Protein AF-A0A399SJK2-F1 (afdb_monomer_lite)

Structure (mmCIF, N/CA/C/O backbone):
data_AF-A0A399SJK2-F1
#
_entry.id   AF-A0A399SJK2-F1
#
loop_
_atom_site.group_PDB
_atom_site.id
_atom_site.type_symbol
_atom_site.label_atom_id
_atom_site.label_alt_id
_atom_site.label_comp_id
_atom_site.label_asym_id
_atom_site.label_entity_id
_atom_site.label_seq_id
_atom_site.pdbx_PDB_ins_code
_atom_site.Cartn_x
_atom_site.Cartn_y
_atom_site.Cartn_z
_atom_site.occupancy
_atom_site.B_iso_or_equiv
_atom_site.auth_seq_id
_atom_site.auth_comp_id
_atom_site.auth_asym_id
_atom_site.auth_atom_id
_atom_site.pdbx_PDB_model_num
ATOM 1 N N . MET A 1 1 ? -1.107 25.586 19.077 1.00 67.75 1 MET A N 1
ATOM 2 C CA . MET A 1 1 ? -0.225 24.403 19.122 1.00 67.75 1 MET A CA 1
ATOM 3 C C . MET A 1 1 ? -1.052 23.251 18.595 1.00 67.75 1 MET A C 1
ATOM 5 O O . MET A 1 1 ? -2.118 23.043 19.150 1.00 67.75 1 MET A O 1
ATOM 9 N N . ILE A 1 2 ? -0.652 22.629 17.486 1.00 68.50 2 ILE A N 1
ATOM 10 C CA . ILE A 1 2 ? -1.351 21.454 16.940 1.00 68.50 2 ILE A CA 1
ATOM 11 C C . ILE A 1 2 ? -0.840 20.234 17.711 1.00 68.50 2 ILE A C 1
ATOM 13 O O . ILE A 1 2 ? 0.378 20.086 17.837 1.00 68.50 2 ILE A O 1
ATOM 17 N N . ASP A 1 3 ? -1.735 19.411 18.255 1.00 76.12 3 ASP A N 1
ATOM 18 C CA . ASP A 1 3 ? -1.359 18.152 18.900 1.00 76.12 3 ASP A CA 1
ATOM 19 C C . ASP A 1 3 ? -0.987 17.110 17.827 1.00 76.12 3 ASP A C 1
ATOM 21 O O . ASP A 1 3 ? -1.553 17.088 16.735 1.00 76.12 3 ASP A O 1
ATOM 25 N N . ALA A 1 4 ? -0.029 16.222 18.097 1.00 71.19 4 ALA A N 1
ATOM 26 C CA . ALA A 1 4 ? 0.319 15.155 17.152 1.00 71.19 4 ALA A CA 1
ATOM 27 C C . ALA A 1 4 ? -0.859 14.189 16.892 1.00 71.19 4 ALA A C 1
ATOM 29 O O . ALA A 1 4 ? -0.954 13.592 15.814 1.00 71.19 4 ALA A O 1
ATOM 30 N N . ALA A 1 5 ? -1.777 14.060 17.852 1.00 71.62 5 ALA A N 1
ATOM 31 C CA . ALA A 1 5 ? -3.042 13.361 17.691 1.00 71.62 5 ALA A CA 1
ATOM 32 C C . ALA A 1 5 ? -3.960 14.059 16.675 1.00 71.62 5 ALA A C 1
ATOM 34 O O . ALA A 1 5 ? -4.609 13.363 15.899 1.00 71.62 5 ALA A O 1
ATOM 35 N N . ASP A 1 6 ? -3.940 15.396 16.584 1.00 74.75 6 ASP A N 1
ATOM 36 C CA . ASP A 1 6 ? -4.711 16.156 15.583 1.00 74.75 6 ASP A CA 1
ATOM 37 C C . ASP A 1 6 ? -4.210 15.901 14.148 1.00 74.75 6 ASP A C 1
ATOM 39 O O . ASP A 1 6 ? -4.944 16.081 13.178 1.00 74.75 6 ASP A O 1
ATOM 43 N N . LEU A 1 7 ? -2.954 15.461 14.000 1.00 76.75 7 LEU A N 1
ATOM 44 C CA . LEU A 1 7 ? -2.341 15.089 12.718 1.00 76.75 7 LEU A CA 1
ATOM 45 C C . LEU A 1 7 ? -2.522 13.605 12.372 1.00 76.75 7 LEU A C 1
ATOM 47 O O . LEU A 1 7 ? -2.056 13.147 11.326 1.00 76.75 7 LEU A O 1
ATOM 51 N N . THR A 1 8 ? -3.173 12.833 13.243 1.00 82.56 8 THR A N 1
ATOM 52 C CA . THR A 1 8 ? -3.326 11.390 13.079 1.00 82.56 8 THR A CA 1
ATOM 53 C C . THR A 1 8 ? -4.788 11.041 12.835 1.00 82.56 8 THR A C 1
ATOM 55 O O . THR A 1 8 ? -5.594 10.990 13.757 1.00 82.56 8 THR A O 1
ATOM 58 N N . LEU A 1 9 ? -5.126 10.723 11.583 1.00 84.25 9 LEU A N 1
ATOM 59 C CA . LEU A 1 9 ? -6.450 10.200 11.236 1.00 84.25 9 LEU A CA 1
ATOM 60 C C . LEU A 1 9 ? -6.772 8.924 12.038 1.00 84.25 9 LEU A C 1
ATOM 62 O O . LEU A 1 9 ? -5.869 8.092 12.204 1.00 84.25 9 LEU A O 1
ATOM 66 N N . PRO A 1 10 ? -8.031 8.702 12.467 1.00 85.88 10 PRO A N 1
ATOM 67 C CA . PRO A 1 10 ? -8.500 7.413 12.976 1.00 85.88 10 PRO A CA 1
ATOM 68 C C . PRO A 1 10 ? -8.166 6.258 12.025 1.00 85.88 10 PRO A C 1
ATOM 70 O O . PRO A 1 10 ? -8.023 6.442 10.818 1.00 85.88 10 PRO A O 1
ATOM 73 N N . GLU A 1 11 ? -8.050 5.032 12.538 1.00 80.88 11 GLU A N 1
ATOM 74 C CA . GLU A 1 11 ? -7.641 3.900 11.694 1.00 80.88 11 GLU A CA 1
ATOM 75 C C . GLU A 1 11 ? -8.600 3.615 10.534 1.00 80.88 11 GLU A C 1
ATOM 77 O O . GLU A 1 11 ? -8.135 3.291 9.442 1.00 80.88 11 GLU A O 1
ATOM 82 N N . GLY A 1 12 ? -9.909 3.772 10.751 1.00 85.00 12 GLY A N 1
ATOM 83 C CA . GLY A 1 12 ? -10.912 3.639 9.692 1.00 85.00 12 GLY A CA 1
ATOM 84 C C . GLY A 1 12 ? -10.657 4.612 8.538 1.00 85.00 12 GLY A C 1
ATOM 85 O O . GLY A 1 12 ? -10.561 4.192 7.386 1.00 85.00 12 GLY A O 1
ATOM 86 N N . ASP A 1 13 ? -10.419 5.883 8.858 1.00 87.00 13 ASP A N 1
ATOM 87 C CA . ASP A 1 13 ? -10.120 6.925 7.871 1.00 87.00 13 ASP A CA 1
ATOM 88 C C . ASP A 1 13 ? -8.793 6.654 7.151 1.00 87.00 13 ASP A C 1
ATOM 90 O O . ASP A 1 13 ? -8.690 6.830 5.937 1.00 87.00 13 ASP A O 1
ATOM 94 N N . ARG A 1 14 ? -7.778 6.148 7.868 1.00 83.38 14 ARG A N 1
ATOM 95 C CA . ARG A 1 14 ? -6.512 5.722 7.247 1.00 83.38 14 ARG A CA 1
ATOM 96 C C . ARG A 1 14 ? -6.723 4.582 6.252 1.00 83.38 14 ARG A C 1
ATOM 98 O O . ARG A 1 14 ? -6.123 4.620 5.182 1.00 83.38 14 ARG A O 1
ATOM 105 N N . ARG A 1 15 ? -7.566 3.587 6.567 1.00 85.19 15 ARG A N 1
ATOM 106 C CA . ARG A 1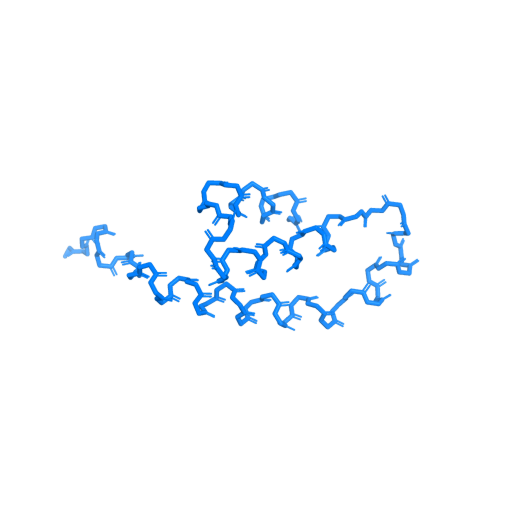 15 ? -7.913 2.505 5.624 1.00 85.19 15 ARG A CA 1
ATOM 107 C C . ARG A 1 15 ? -8.579 3.068 4.375 1.00 85.19 15 ARG A C 1
ATOM 109 O O . ARG A 1 15 ? -8.150 2.747 3.271 1.00 85.19 15 ARG A O 1
ATOM 116 N N . GLN A 1 16 ? -9.559 3.956 4.538 1.00 89.44 16 GLN A N 1
ATOM 117 C CA . GLN A 1 16 ? -10.247 4.583 3.410 1.00 89.44 16 GLN A CA 1
ATOM 118 C C . GLN A 1 16 ? -9.288 5.402 2.532 1.00 89.44 16 GLN A C 1
ATOM 120 O O . GLN A 1 16 ? -9.316 5.279 1.306 1.00 89.44 16 GLN A O 1
ATOM 125 N N . LEU A 1 17 ? -8.397 6.185 3.147 1.00 88.88 17 LEU A N 1
ATOM 126 C CA . LEU A 1 17 ? -7.382 6.961 2.436 1.00 88.88 17 LEU A CA 1
ATOM 127 C C . LEU A 1 17 ? -6.408 6.059 1.663 1.00 88.88 17 LEU A C 1
ATOM 129 O O . LEU A 1 17 ? -6.095 6.347 0.510 1.00 88.88 17 LEU A O 1
ATOM 133 N N . ILE A 1 18 ? -5.958 4.957 2.270 1.00 87.50 18 ILE A N 1
ATOM 134 C CA . ILE A 1 18 ? -5.051 3.992 1.634 1.00 87.50 18 ILE A CA 1
ATOM 135 C C . ILE A 1 18 ? -5.717 3.312 0.433 1.00 87.50 18 ILE A C 1
ATOM 137 O O . ILE A 1 18 ? -5.094 3.217 -0.623 1.00 87.50 18 I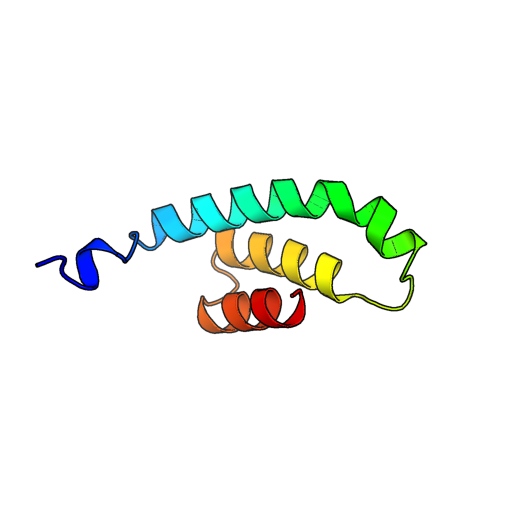LE A O 1
ATOM 141 N N . VAL A 1 19 ? -6.987 2.907 0.544 1.00 89.44 19 VAL A N 1
ATOM 142 C CA . VAL A 1 19 ? -7.748 2.330 -0.581 1.00 89.44 19 VAL A CA 1
ATOM 143 C C . VAL A 1 19 ? -7.887 3.331 -1.723 1.00 89.44 19 VAL A C 1
ATOM 145 O O . VAL A 1 19 ? -7.654 2.989 -2.882 1.00 89.44 19 VAL A O 1
ATOM 148 N N . TRP A 1 20 ? -8.230 4.582 -1.410 1.00 94.06 20 TRP A N 1
ATOM 149 C CA . TRP A 1 20 ? -8.336 5.633 -2.418 1.00 94.06 20 TRP A CA 1
ATOM 150 C C . TRP A 1 20 ? -6.993 5.890 -3.116 1.00 94.06 20 TRP A C 1
ATOM 152 O O . TRP A 1 20 ? -6.929 5.933 -4.347 1.00 94.06 20 TRP A O 1
ATOM 162 N N . ALA A 1 21 ? -5.906 5.996 -2.347 1.00 92.12 21 ALA A N 1
ATOM 163 C CA . ALA A 1 21 ? -4.566 6.204 -2.885 1.00 92.12 21 ALA A CA 1
ATOM 164 C C . ALA A 1 21 ? -4.127 5.030 -3.775 1.00 92.12 21 ALA A C 1
ATOM 166 O O . ALA A 1 21 ? -3.590 5.244 -4.862 1.00 92.12 21 ALA A O 1
ATOM 167 N N . ALA A 1 22 ? -4.423 3.795 -3.365 1.00 92.19 22 ALA A N 1
ATOM 168 C CA . ALA A 1 22 ? -4.143 2.600 -4.151 1.00 92.19 22 ALA A CA 1
ATOM 169 C C . ALA A 1 22 ? -4.952 2.551 -5.450 1.00 92.19 22 ALA A C 1
ATOM 171 O O . ALA A 1 22 ? -4.402 2.201 -6.489 1.00 92.19 22 ALA A O 1
ATOM 172 N N . ALA A 1 23 ? -6.221 2.969 -5.439 1.00 93.94 23 ALA A N 1
ATOM 173 C CA . ALA A 1 23 ? -7.021 3.086 -6.657 1.00 93.94 23 ALA A CA 1
ATOM 174 C C . ALA A 1 23 ? -6.441 4.128 -7.632 1.00 93.94 23 ALA A C 1
ATOM 176 O O . ALA A 1 23 ? -6.490 3.937 -8.847 1.00 93.94 23 ALA A O 1
ATOM 177 N N . CYS A 1 24 ? -5.856 5.215 -7.120 1.00 95.31 24 CYS A N 1
ATOM 178 C CA . CYS A 1 24 ? -5.112 6.174 -7.935 1.00 95.31 24 CYS A CA 1
ATOM 179 C C . CYS A 1 24 ? -3.826 5.561 -8.509 1.00 95.31 24 CYS A C 1
ATOM 181 O O . CYS A 1 24 ? -3.592 5.670 -9.712 1.00 95.31 24 CYS A O 1
ATOM 183 N N . ALA A 1 25 ? -3.038 4.871 -7.684 1.00 93.44 25 ALA A N 1
ATOM 184 C CA . ALA A 1 25 ? -1.785 4.233 -8.086 1.00 93.44 25 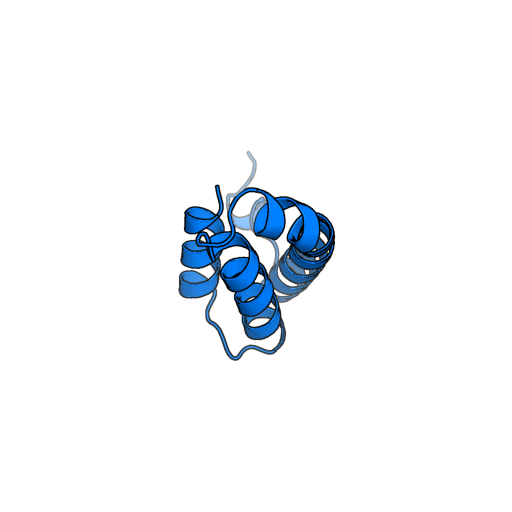ALA A CA 1
ATOM 185 C C . ALA A 1 25 ? -1.993 3.077 -9.085 1.00 93.44 25 ALA A C 1
ATOM 187 O O . ALA A 1 25 ? -1.229 2.930 -10.036 1.00 93.44 25 ALA A O 1
ATOM 188 N N . ALA A 1 26 ? -3.071 2.302 -8.940 1.00 94.69 26 ALA A N 1
ATOM 189 C CA . ALA A 1 26 ? -3.411 1.186 -9.821 1.00 94.69 26 ALA A CA 1
ATOM 190 C C . ALA A 1 26 ? -3.612 1.619 -11.283 1.00 94.69 26 ALA A C 1
ATOM 192 O O . ALA A 1 26 ? -3.323 0.849 -12.198 1.00 94.69 26 ALA A O 1
ATOM 193 N N . ARG A 1 27 ? -4.033 2.869 -11.528 1.00 96.38 27 ARG A N 1
ATOM 194 C CA . ARG A 1 27 ? -4.150 3.430 -12.888 1.00 96.38 27 ARG A CA 1
ATOM 195 C C . ARG A 1 27 ? -2.799 3.555 -13.599 1.00 96.38 27 ARG A C 1
ATOM 197 O O . ARG A 1 27 ? -2.767 3.570 -14.823 1.00 96.38 27 ARG A O 1
ATOM 204 N N . LEU A 1 28 ? -1.699 3.629 -12.849 1.00 94.81 28 LEU A N 1
ATOM 205 C CA . LEU A 1 28 ? -0.337 3.705 -13.385 1.00 94.81 28 LEU A CA 1
ATOM 206 C C . LEU A 1 28 ? 0.279 2.324 -13.627 1.00 94.81 28 LEU A C 1
ATOM 208 O O . LEU A 1 28 ? 1.300 2.229 -14.303 1.00 94.81 28 LEU A O 1
ATOM 212 N N . LEU A 1 29 ? -0.337 1.252 -13.115 1.00 95.25 29 LEU A N 1
ATOM 213 C CA . LEU A 1 29 ? 0.216 -0.099 -13.173 1.00 95.25 29 LEU A CA 1
ATOM 214 C C . LEU A 1 29 ? 0.531 -0.576 -14.605 1.00 95.25 29 LEU A C 1
ATOM 216 O O . LEU A 1 29 ? 1.615 -1.137 -14.781 1.00 95.25 29 LEU A O 1
ATOM 220 N N . PRO A 1 30 ? -0.311 -0.331 -15.634 1.00 95.81 30 PRO A N 1
ATOM 221 C CA . PRO A 1 30 ? 0.012 -0.727 -17.006 1.00 95.81 30 PRO A CA 1
ATOM 222 C C . PRO A 1 30 ? 1.241 -0.001 -17.566 1.00 95.81 30 PRO A C 1
ATOM 224 O O . PRO A 1 30 ? 2.080 -0.622 -18.212 1.00 95.81 30 PRO A O 1
ATOM 227 N N . VAL A 1 31 ? 1.374 1.300 -17.284 1.00 96.50 31 VAL A N 1
ATOM 228 C CA . VAL A 1 31 ? 2.513 2.116 -17.735 1.00 96.50 31 VAL A CA 1
ATOM 229 C C . VAL A 1 31 ? 3.786 1.664 -17.025 1.00 96.50 31 VAL A C 1
ATOM 231 O O . VAL A 1 31 ? 4.775 1.330 -17.668 1.00 96.50 31 VAL A O 1
ATOM 234 N N . PHE A 1 32 ? 3.737 1.575 -15.695 1.00 94.75 32 PHE A N 1
ATOM 235 C CA . PHE A 1 32 ? 4.882 1.183 -14.880 1.00 94.75 32 PHE A CA 1
ATOM 236 C C . PHE A 1 32 ? 5.382 -0.222 -15.228 1.00 94.75 32 PHE A C 1
ATOM 238 O O . PHE A 1 32 ? 6.575 -0.413 -15.425 1.00 94.75 32 PHE A O 1
ATOM 245 N N . SER A 1 33 ? 4.471 -1.190 -15.368 1.00 94.88 33 SER A N 1
ATOM 246 C CA . SER A 1 33 ? 4.841 -2.580 -15.676 1.00 94.88 33 SER A CA 1
ATOM 247 C C . SER A 1 33 ? 5.385 -2.747 -17.097 1.00 94.88 33 SER A C 1
ATOM 249 O O . SER A 1 33 ? 6.105 -3.703 -17.355 1.00 94.88 33 SER A O 1
ATOM 251 N N . THR A 1 34 ? 5.050 -1.839 -18.020 1.00 97.12 34 THR A N 1
ATOM 252 C CA . THR A 1 34 ? 5.617 -1.842 -19.378 1.00 97.12 34 THR A CA 1
ATOM 253 C C . THR A 1 34 ? 7.055 -1.330 -19.365 1.00 97.12 34 THR A C 1
ATOM 255 O O . THR A 1 34 ? 7.939 -1.957 -19.937 1.00 97.12 34 THR A O 1
ATOM 258 N N . GLU A 1 35 ? 7.301 -0.216 -18.672 1.00 97.19 35 GLU A N 1
ATOM 259 C CA . GLU A 1 35 ? 8.630 0.403 -18.590 1.00 97.19 35 GLU A CA 1
ATOM 260 C C . GLU A 1 35 ? 9.589 -0.361 -17.663 1.00 97.19 35 GLU A C 1
ATOM 262 O O . GLU A 1 35 ? 10.809 -0.290 -17.822 1.00 97.19 35 GLU A O 1
ATOM 267 N N . ARG A 1 36 ? 9.050 -1.066 -16.661 1.00 95.94 36 ARG A N 1
ATOM 268 C CA . ARG A 1 36 ? 9.797 -1.798 -15.628 1.00 95.94 36 ARG A CA 1
ATOM 269 C C . ARG A 1 36 ? 9.165 -3.175 -15.377 1.00 95.94 36 ARG A C 1
ATOM 271 O O . ARG A 1 36 ? 8.558 -3.384 -14.327 1.00 95.94 36 ARG A O 1
ATOM 278 N N . PRO A 1 37 ? 9.296 -4.129 -16.314 1.00 95.56 37 PRO A N 1
ATOM 279 C CA . PRO A 1 37 ? 8.629 -5.431 -16.215 1.00 95.56 37 PRO A CA 1
ATOM 280 C C . PRO A 1 37 ? 9.063 -6.249 -14.991 1.00 95.56 37 PRO A C 1
ATOM 282 O O . PRO A 1 37 ? 8.236 -6.938 -14.392 1.00 95.56 37 PRO A O 1
ATOM 285 N N . ASP A 1 38 ? 10.327 -6.117 -14.583 1.00 96.88 38 ASP A N 1
ATOM 286 C CA . ASP A 1 38 ? 10.905 -6.843 -13.446 1.00 96.88 38 ASP A CA 1
ATOM 287 C C . ASP A 1 38 ? 10.723 -6.117 -12.099 1.00 96.88 38 ASP A C 1
ATOM 289 O O . ASP A 1 38 ? 11.097 -6.644 -11.051 1.00 96.88 38 ASP A O 1
ATOM 293 N N . ASP A 1 39 ? 10.141 -4.912 -12.097 1.00 96.69 39 ASP A N 1
ATOM 294 C CA . ASP A 1 39 ? 9.891 -4.140 -10.879 1.00 96.69 39 ASP A CA 1
ATOM 295 C C . ASP A 1 39 ? 8.447 -4.348 -10.392 1.00 96.69 39 ASP A C 1
ATOM 297 O O . ASP A 1 39 ? 7.477 -3.798 -10.920 1.00 96.69 39 ASP A O 1
ATOM 301 N N . GLY A 1 40 ? 8.296 -5.178 -9.359 1.00 95.88 40 GLY A N 1
ATOM 302 C CA . GLY A 1 40 ? 7.003 -5.515 -8.763 1.00 95.88 40 GLY A CA 1
ATOM 303 C C . GLY A 1 40 ? 6.449 -4.485 -7.777 1.00 95.88 40 GLY A C 1
ATOM 304 O O . GLY A 1 40 ? 5.291 -4.614 -7.380 1.00 95.88 40 GLY A O 1
ATOM 305 N N . ARG A 1 41 ? 7.211 -3.447 -7.399 1.00 96.19 41 ARG A N 1
ATOM 306 C CA . ARG A 1 41 ? 6.910 -2.637 -6.202 1.00 96.19 41 ARG A CA 1
ATOM 307 C C . ARG A 1 41 ? 5.539 -1.959 -6.224 1.00 96.19 41 ARG A C 1
ATOM 309 O O . ARG A 1 41 ? 4.866 -1.897 -5.198 1.00 96.19 41 ARG A O 1
ATOM 316 N N . LEU A 1 42 ? 5.087 -1.503 -7.396 1.00 95.62 42 LEU A N 1
ATOM 317 C CA . LEU A 1 42 ? 3.768 -0.883 -7.549 1.00 95.62 42 LEU A CA 1
ATOM 318 C C . LEU A 1 42 ? 2.634 -1.911 -7.433 1.00 95.62 42 LEU A C 1
ATOM 320 O O . LEU A 1 42 ? 1.596 -1.6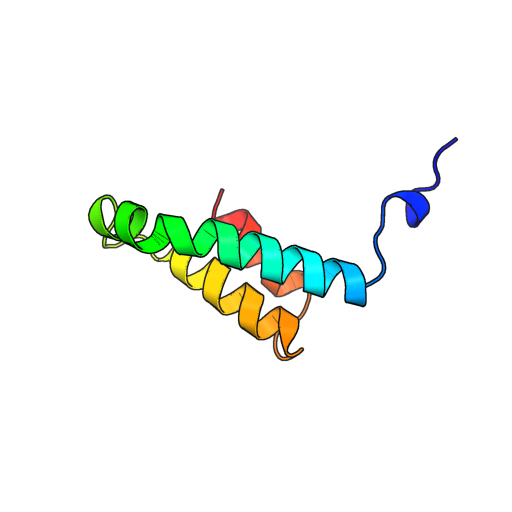24 -6.839 1.00 95.62 42 LEU A O 1
ATOM 324 N N . ARG A 1 43 ? 2.834 -3.121 -7.968 1.00 96.00 43 ARG A N 1
ATOM 325 C CA . ARG A 1 43 ? 1.872 -4.225 -7.856 1.00 96.00 43 ARG A CA 1
ATOM 326 C C . ARG A 1 43 ? 1.724 -4.656 -6.400 1.00 96.00 43 ARG A C 1
ATOM 328 O O . ARG A 1 43 ? 0.601 -4.789 -5.919 1.00 96.00 43 ARG A O 1
ATOM 335 N N . ASP A 1 44 ? 2.847 -4.800 -5.706 1.00 96.69 44 ASP A N 1
ATOM 336 C CA . ASP A 1 44 ? 2.894 -5.226 -4.309 1.00 96.69 44 ASP A CA 1
ATOM 337 C C . ASP A 1 44 ? 2.262 -4.178 -3.385 1.00 96.69 44 ASP A C 1
ATOM 339 O O . ASP A 1 44 ? 1.478 -4.522 -2.501 1.00 96.69 44 ASP A O 1
ATOM 343 N N . ALA A 1 45 ? 2.514 -2.886 -3.631 1.00 95.50 45 ALA A N 1
ATOM 344 C CA . ALA A 1 45 ? 1.885 -1.797 -2.886 1.00 95.50 45 ALA A CA 1
ATOM 345 C C . ALA A 1 45 ? 0.358 -1.748 -3.076 1.00 95.50 45 ALA A C 1
ATOM 347 O O . ALA A 1 45 ? -0.378 -1.571 -2.103 1.00 95.50 45 ALA A O 1
ATOM 348 N N . VAL A 1 46 ? -0.135 -1.943 -4.306 1.00 95.44 46 VAL A N 1
ATOM 349 C CA . VAL A 1 46 ? -1.580 -1.987 -4.594 1.00 95.44 46 VAL A CA 1
ATOM 350 C C . VAL A 1 46 ? -2.239 -3.210 -3.945 1.00 95.44 46 VAL A C 1
ATOM 352 O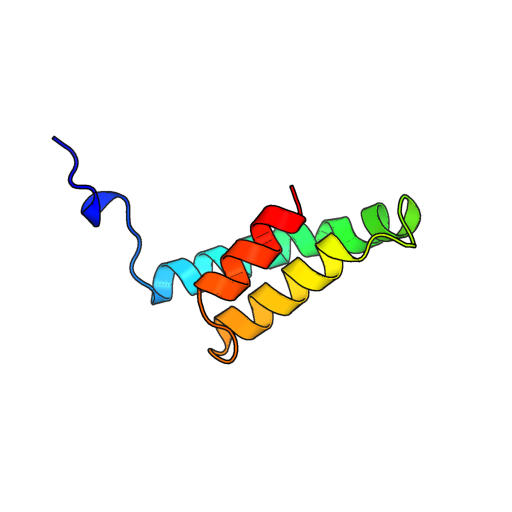 O . VAL A 1 46 ? -3.299 -3.074 -3.334 1.00 95.44 46 VAL A O 1
ATOM 355 N N . ALA A 1 47 ? -1.610 -4.386 -4.017 1.00 95.31 47 ALA A N 1
ATOM 356 C CA . ALA A 1 47 ? -2.110 -5.598 -3.364 1.00 95.31 47 ALA A CA 1
ATOM 357 C C . ALA A 1 47 ? -2.123 -5.461 -1.831 1.00 95.31 47 ALA A C 1
ATOM 359 O O . ALA A 1 47 ? -3.109 -5.807 -1.179 1.00 95.31 47 ALA A O 1
ATOM 360 N N . GLY A 1 48 ? -1.065 -4.887 -1.255 1.00 95.06 48 GLY A N 1
ATOM 361 C CA . GLY A 1 48 ? -0.980 -4.617 0.178 1.00 95.06 48 GLY A CA 1
ATOM 362 C C . GLY A 1 48 ? -2.054 -3.659 0.680 1.00 95.06 48 GLY A C 1
ATOM 363 O O . GLY A 1 48 ? -2.597 -3.865 1.762 1.00 95.06 48 GLY A O 1
ATOM 364 N N . ALA A 1 49 ? -2.415 -2.647 -0.112 1.00 93.81 49 ALA A N 1
ATOM 365 C CA . ALA A 1 49 ? -3.489 -1.725 0.244 1.00 93.81 49 ALA A CA 1
ATOM 366 C C . ALA A 1 49 ? -4.856 -2.420 0.339 1.00 93.81 49 ALA A C 1
ATOM 368 O O . ALA A 1 49 ? -5.634 -2.097 1.237 1.00 93.81 49 ALA A O 1
ATOM 369 N N . ALA A 1 50 ? -5.134 -3.392 -0.539 1.00 90.94 50 ALA A N 1
ATOM 370 C CA . ALA A 1 50 ? -6.347 -4.207 -0.458 1.00 90.94 50 ALA A CA 1
ATOM 371 C C . ALA A 1 50 ? -6.364 -5.064 0.822 1.00 90.94 50 ALA A C 1
ATOM 373 O O . ALA A 1 50 ? -7.337 -5.017 1.572 1.00 90.94 50 ALA A O 1
ATOM 374 N N . ALA A 1 51 ? -5.249 -5.734 1.130 1.00 93.31 51 ALA A N 1
ATOM 375 C CA . ALA A 1 51 ? -5.091 -6.530 2.350 1.00 93.31 51 ALA A CA 1
ATOM 376 C C . ALA A 1 51 ? -5.145 -5.679 3.640 1.00 93.31 51 ALA A C 1
ATOM 378 O O . ALA A 1 51 ? -5.628 -6.106 4.686 1.00 93.31 51 ALA A O 1
ATOM 379 N N . PHE A 1 52 ? -4.672 -4.431 3.600 1.00 90.38 52 PHE A N 1
ATOM 380 C CA . PHE A 1 52 ? -4.817 -3.505 4.728 1.00 90.38 52 PHE A CA 1
ATOM 381 C C . PHE A 1 52 ? -6.277 -3.076 4.928 1.00 90.38 52 PHE A C 1
ATOM 383 O O . PHE A 1 52 ? -6.731 -2.904 6.061 1.00 90.38 52 PHE A O 1
ATOM 390 N N . ALA A 1 53 ? -7.028 -2.913 3.838 1.00 88.06 53 ALA A N 1
ATOM 391 C CA . ALA A 1 53 ? -8.431 -2.522 3.888 1.00 88.06 53 ALA A CA 1
ATOM 392 C C . ALA A 1 53 ? -9.321 -3.607 4.508 1.00 88.06 53 ALA A C 1
ATOM 394 O O . ALA A 1 53 ? -10.178 -3.287 5.334 1.00 88.06 53 ALA A O 1
ATOM 395 N N . ASP A 1 54 ? -9.093 -4.873 4.145 1.00 89.44 54 ASP A N 1
ATOM 396 C CA . ASP A 1 54 ? -9.831 -6.020 4.692 1.00 89.44 54 ASP A CA 1
ATOM 397 C C . ASP A 1 54 ? -9.349 -6.459 6.092 1.00 89.44 54 ASP A C 1
ATOM 399 O O . ASP A 1 54 ? -10.028 -7.228 6.771 1.00 89.44 54 ASP A O 1
ATOM 403 N N . GLY A 1 55 ? -8.227 -5.904 6.563 1.00 89.19 55 GLY A N 1
ATOM 404 C CA . GLY A 1 55 ? -7.664 -6.153 7.889 1.00 89.19 55 GLY A CA 1
ATOM 405 C C . GLY A 1 55 ? -6.720 -7.356 7.973 1.00 89.19 55 GLY A C 1
ATOM 406 O O . GLY A 1 55 ? -6.252 -7.667 9.067 1.00 89.19 55 GLY A O 1
ATOM 407 N N . SER A 1 56 ? -6.408 -8.014 6.854 1.00 93.25 56 SER A N 1
ATOM 408 C CA . SER A 1 56 ? -5.427 -9.107 6.787 1.00 93.25 56 SER A CA 1
ATOM 409 C C . SER A 1 56 ? -3.968 -8.632 6.822 1.00 93.25 56 SER A C 1
ATOM 411 O O . SER A 1 56 ? -3.071 -9.428 7.107 1.00 93.25 56 SER A O 1
ATOM 413 N N . LEU A 1 57 ? -3.714 -7.337 6.599 1.00 93.00 57 LEU A N 1
ATOM 414 C CA . LEU A 1 57 ? -2.395 -6.711 6.710 1.00 93.00 57 LEU A CA 1
ATOM 415 C C . LEU A 1 57 ? -2.365 -5.649 7.819 1.00 93.00 57 LEU A C 1
ATOM 417 O O . LEU A 1 57 ? -3.238 -4.791 7.907 1.00 93.00 57 LEU A O 1
ATOM 421 N N . GLY A 1 58 ? -1.316 -5.655 8.645 1.00 89.88 58 GLY A N 1
ATOM 422 C CA . GLY A 1 58 ? -1.093 -4.619 9.659 1.00 89.88 58 GLY A CA 1
ATOM 423 C C . GLY A 1 58 ? -0.492 -3.325 9.090 1.00 89.88 58 GLY A C 1
ATOM 424 O O . GLY A 1 58 ? 0.221 -3.335 8.085 1.00 89.88 58 GLY A O 1
ATOM 425 N N . VAL A 1 59 ? -0.694 -2.198 9.786 1.00 86.69 59 VAL A N 1
ATOM 426 C CA . VAL A 1 59 ? -0.219 -0.864 9.350 1.00 86.69 59 VAL A CA 1
ATOM 427 C C . VAL A 1 59 ? 1.300 -0.787 9.140 1.00 86.69 59 VAL A C 1
ATOM 429 O O . VAL A 1 59 ? 1.767 -0.061 8.265 1.00 86.69 59 VAL A O 1
ATOM 432 N N . GLY A 1 60 ? 2.087 -1.541 9.915 1.00 91.31 60 GLY A N 1
ATOM 433 C CA . GLY A 1 60 ? 3.544 -1.598 9.759 1.00 91.31 60 GLY A CA 1
ATOM 434 C C . GLY A 1 60 ? 3.965 -2.212 8.422 1.00 91.31 60 GLY A C 1
ATOM 435 O O . GLY A 1 60 ? 4.788 -1.636 7.714 1.00 91.31 60 GLY A O 1
ATOM 436 N N . ALA A 1 61 ? 3.345 -3.330 8.041 1.00 94.06 61 ALA A N 1
ATOM 437 C CA . ALA A 1 61 ? 3.610 -3.984 6.764 1.00 94.06 61 ALA A CA 1
ATOM 438 C C . ALA A 1 61 ? 3.119 -3.132 5.582 1.00 94.06 61 ALA A C 1
ATOM 440 O O . ALA A 1 61 ? 3.842 -2.971 4.601 1.00 94.06 61 ALA A O 1
ATOM 441 N N . MET A 1 62 ? 1.952 -2.487 5.712 1.00 92.69 62 MET A N 1
ATOM 442 C CA . MET A 1 62 ? 1.465 -1.547 4.697 1.00 92.69 62 MET A CA 1
ATOM 443 C C . MET A 1 62 ? 2.435 -0.372 4.477 1.00 92.69 62 MET A C 1
ATOM 445 O O . MET A 1 62 ? 2.711 0.012 3.341 1.00 92.69 62 MET A O 1
ATOM 449 N N . ARG A 1 63 ? 3.007 0.187 5.554 1.00 91.81 63 ARG A N 1
ATOM 450 C CA . ARG A 1 63 ? 4.015 1.258 5.461 1.00 91.81 63 ARG A CA 1
ATOM 451 C C . ARG A 1 63 ? 5.290 0.809 4.754 1.00 91.81 63 ARG A C 1
ATOM 453 O O . ARG A 1 63 ? 5.835 1.590 3.981 1.00 91.81 63 ARG A O 1
ATOM 460 N N . ALA A 1 64 ? 5.751 -0.417 4.999 1.00 95.94 64 ALA A N 1
ATOM 461 C CA . ALA A 1 64 ? 6.930 -0.958 4.327 1.00 95.94 64 ALA A CA 1
ATOM 462 C C . ALA A 1 64 ? 6.721 -1.047 2.805 1.00 95.94 64 ALA A C 1
ATOM 464 O O . ALA A 1 64 ? 7.575 -0.596 2.045 1.00 95.94 64 ALA A O 1
ATOM 465 N N . LEU A 1 65 ? 5.555 -1.534 2.367 1.00 95.50 65 LEU A N 1
ATOM 466 C CA . LEU A 1 65 ? 5.187 -1.585 0.948 1.00 95.50 65 LEU A CA 1
ATOM 467 C C . LEU A 1 65 ? 5.110 -0.187 0.318 1.00 95.50 65 LEU A C 1
ATOM 469 O O . LEU A 1 65 ? 5.631 0.031 -0.774 1.00 95.50 65 LEU A O 1
ATOM 473 N N . ALA A 1 66 ? 4.514 0.780 1.021 1.00 91.62 66 ALA A N 1
ATOM 474 C CA . ALA A 1 66 ? 4.438 2.161 0.546 1.00 91.62 66 ALA A CA 1
ATOM 475 C C . ALA A 1 66 ? 5.826 2.811 0.390 1.00 91.62 66 ALA A C 1
ATOM 477 O O . ALA A 1 66 ? 6.069 3.520 -0.586 1.00 91.62 66 ALA A O 1
ATOM 478 N N . PHE A 1 67 ? 6.746 2.557 1.327 1.00 94.56 67 PHE A N 1
ATOM 479 C CA . PHE A 1 67 ? 8.122 3.059 1.253 1.00 94.56 67 PHE A CA 1
ATOM 480 C C . PHE A 1 67 ? 8.917 2.424 0.114 1.00 94.56 67 PHE A C 1
ATOM 482 O O . PHE A 1 67 ? 9.654 3.123 -0.573 1.00 94.56 67 PHE A O 1
ATOM 489 N N . ALA A 1 68 ? 8.746 1.120 -0.116 1.00 95.06 68 ALA A N 1
ATOM 490 C CA . ALA A 1 68 ? 9.410 0.417 -1.211 1.00 95.06 68 ALA A CA 1
ATOM 491 C C . ALA A 1 68 ? 8.994 0.939 -2.601 1.00 95.06 68 ALA A C 1
ATOM 493 O O . ALA A 1 68 ? 9.728 0.749 -3.567 1.00 95.06 68 ALA A O 1
ATOM 494 N N . CYS A 1 69 ? 7.834 1.599 -2.702 1.00 91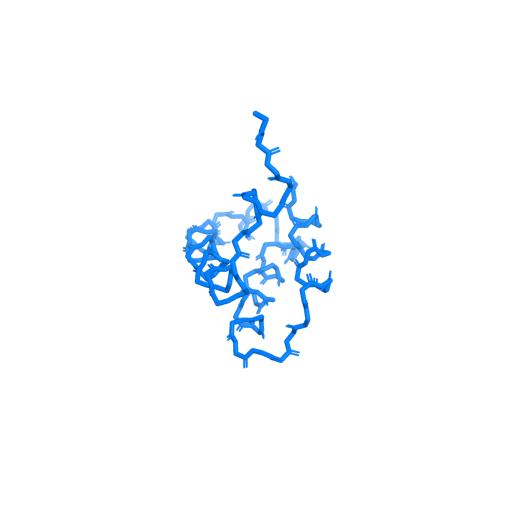.75 69 CYS A N 1
ATOM 495 C CA . CYS A 1 69 ? 7.267 2.111 -3.948 1.00 91.75 69 CYS A CA 1
ATOM 496 C C . CYS A 1 69 ? 7.565 3.606 -4.232 1.00 91.75 69 CYS A C 1
ATOM 498 O O . CYS A 1 69 ? 7.088 4.117 -5.248 1.00 91.75 69 CYS A O 1
ATOM 500 N N . HIS A 1 70 ? 8.325 4.313 -3.381 1.00 81.00 70 HIS A N 1
ATOM 501 C CA . HIS A 1 70 ? 8.834 5.665 -3.699 1.00 81.00 70 HIS A CA 1
ATOM 502 C C . HIS A 1 70 ? 9.903 5.626 -4.809 1.00 81.00 70 HIS A C 1
ATOM 504 O O . HIS A 1 70 ? 9.959 6.597 -5.593 1.00 81.00 70 HIS A O 1
#

Organism: NCBI:txid2301718

Foldseek 3Di:
DQDVVNVDDDLLVVLVVLQVVLVVLVVCVVVCCVVPVPDCLSVQLSVQSVCVNVPVDDPVVNVVSVVSND

Sequence (70 aa):
MIDAADLTLPEGDRRQLIVWAAACAARLLPVFSTERPDDGRLRDAVAGAAAFADGSLGVGAMRALAFACH

Secondary structure (DSSP, 8-state):
---TTTTS--HHHHHHHHHHHHHHHHTTHHHHHHH-TT--HHHHHHHHHHHHHHTSS-HHHHHHHHHHT-

pLDDT: mean 90.21, std 7.28, range [67.75, 97.19]

InterPro domains:
  IPR048667 Imm-5-like [PF21805] (9-70)

Radius of gyration: 13.64 Å; chains: 1; bounding box: 22×34×38 Å